Protein AF-A0A970UL96-F1 (afdb_monomer_lite)

Foldseek 3Di:
DDDPDDDDDDDDDDDDDDDDDDDDDDPDPDPPDPPPPPDPQWWKAKPPRDTDHDDVVVQVVQLVVQLVDQPMKMKTAHNDPFWRIKMKHHHPPPPDRFKIKIWTFGQDPVVRHTFIWIDIGGSVLNSVQVVCCVVPVDGPPSVRTDTD

Structure (mmCIF, N/CA/C/O backbone):
data_AF-A0A970UL96-F1
#
_entry.id   AF-A0A970UL96-F1
#
loop_
_atom_site.group_PDB
_atom_site.id
_atom_site.type_symbol
_atom_site.label_atom_id
_atom_site.label_alt_id
_atom_site.label_comp_id
_atom_site.label_asym_id
_atom_site.label_entity_id
_atom_site.label_seq_id
_atom_site.pdbx_PDB_ins_code
_atom_site.Cartn_x
_atom_site.Cartn_y
_atom_site.Cartn_z
_atom_site.occupancy
_atom_site.B_iso_or_equiv
_atom_site.auth_seq_id
_atom_site.auth_comp_id
_atom_site.auth_asym_id
_atom_site.auth_atom_id
_atom_site.pdbx_PDB_model_num
ATOM 1 N N . MET A 1 1 ? -3.466 -39.296 20.032 1.00 40.16 1 MET A N 1
ATOM 2 C CA . MET A 1 1 ? -3.684 -38.348 21.145 1.00 40.16 1 MET A CA 1
ATOM 3 C C . MET A 1 1 ? -2.316 -37.963 21.676 1.00 40.16 1 MET A C 1
ATOM 5 O O . MET A 1 1 ? -1.641 -38.823 22.220 1.00 40.16 1 MET A O 1
ATOM 9 N N . GLY A 1 2 ? -1.852 -36.749 21.379 1.00 33.00 2 GLY A N 1
ATOM 10 C CA . GLY A 1 2 ? -0.481 -36.318 21.654 1.00 33.00 2 GLY A CA 1
ATOM 11 C C . GLY A 1 2 ? -0.437 -35.092 22.563 1.00 33.00 2 GLY A C 1
ATOM 12 O O . GLY A 1 2 ? -1.119 -34.111 22.296 1.00 33.00 2 GLY A O 1
ATOM 13 N N . LEU A 1 3 ? 0.388 -35.190 23.608 1.00 34.88 3 LEU A N 1
ATOM 14 C CA . LEU A 1 3 ? 1.148 -34.102 24.237 1.00 34.88 3 LEU A CA 1
ATOM 15 C C . LEU A 1 3 ? 0.396 -32.871 24.801 1.00 34.88 3 LEU A C 1
ATOM 17 O O . LEU A 1 3 ? 0.945 -31.776 24.816 1.00 34.88 3 LEU A O 1
ATOM 21 N N . PHE A 1 4 ? -0.804 -33.042 25.361 1.00 38.31 4 PHE A N 1
ATOM 22 C CA . PHE A 1 4 ? -1.502 -32.004 26.149 1.00 38.31 4 PHE A CA 1
ATOM 23 C C . PHE A 1 4 ? -1.404 -32.234 27.673 1.00 38.31 4 PHE A C 1
ATOM 25 O O . PHE A 1 4 ? -2.388 -32.091 28.389 1.00 38.31 4 PHE A O 1
ATOM 32 N N . ASP A 1 5 ? -0.221 -32.605 28.182 1.00 43.28 5 ASP A N 1
ATOM 33 C CA . ASP A 1 5 ? -0.086 -33.073 29.577 1.00 43.28 5 ASP A CA 1
ATOM 34 C C . ASP A 1 5 ? 1.193 -32.620 30.301 1.00 43.28 5 ASP A C 1
ATOM 36 O O . ASP A 1 5 ? 1.843 -33.384 31.017 1.00 43.28 5 ASP A O 1
ATOM 40 N N . ARG A 1 6 ? 1.601 -31.356 30.134 1.00 37.81 6 ARG A N 1
ATOM 41 C CA . ARG A 1 6 ? 2.669 -30.787 30.969 1.00 37.81 6 ARG A CA 1
ATOM 42 C C . ARG A 1 6 ? 2.363 -29.362 31.418 1.00 37.81 6 ARG A C 1
ATOM 44 O O . ARG A 1 6 ? 2.294 -28.456 30.600 1.00 37.81 6 ARG A O 1
ATOM 51 N N . LEU A 1 7 ? 2.307 -29.224 32.747 1.00 35.66 7 LEU A N 1
ATOM 52 C CA . LEU A 1 7 ? 2.457 -28.009 33.564 1.00 35.66 7 LEU A CA 1
ATOM 53 C C . LEU A 1 7 ? 1.168 -27.287 33.983 1.00 35.66 7 LEU A C 1
ATOM 55 O O . LEU A 1 7 ? 0.978 -26.094 33.771 1.00 35.66 7 LEU A O 1
ATOM 59 N N . LYS A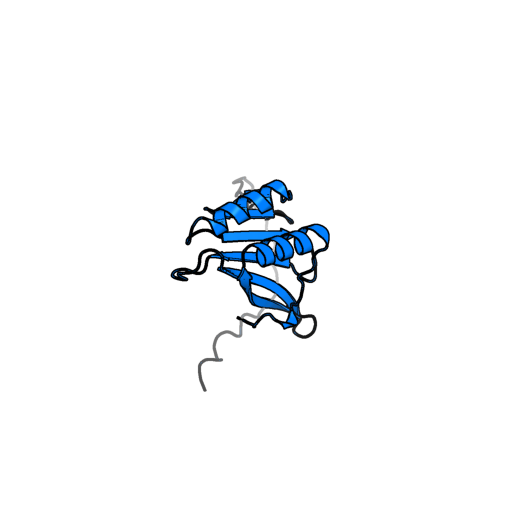 1 8 ? 0.336 -28.023 34.730 1.00 37.56 8 LYS A N 1
ATOM 60 C CA . LYS A 1 8 ? -0.299 -27.483 35.941 1.00 37.56 8 LYS A CA 1
ATOM 61 C C . LYS A 1 8 ? 0.670 -27.604 37.126 1.00 37.56 8 LYS A C 1
ATOM 63 O O . LYS A 1 8 ? 1.410 -28.580 37.200 1.00 37.56 8 LYS A O 1
ATOM 68 N N . ALA A 1 9 ? 0.504 -26.677 38.069 1.00 37.88 9 ALA A N 1
ATOM 69 C CA . ALA A 1 9 ? 0.965 -26.667 39.463 1.00 37.88 9 ALA A CA 1
ATOM 70 C C . ALA A 1 9 ? 2.248 -25.877 39.766 1.00 37.88 9 ALA A C 1
ATOM 72 O O . ALA A 1 9 ? 3.349 -26.395 39.651 1.00 37.88 9 ALA A O 1
ATOM 73 N N . CYS A 1 10 ? 2.049 -24.667 40.295 1.00 34.56 10 CYS A N 1
ATOM 74 C CA . CYS A 1 10 ? 2.618 -24.255 41.579 1.00 34.56 10 CYS A CA 1
ATOM 75 C C . CYS A 1 10 ? 1.563 -23.395 42.299 1.00 34.56 10 CYS A C 1
ATOM 77 O O . CYS A 1 10 ? 1.294 -22.263 41.912 1.00 34.56 10 CYS A O 1
ATOM 79 N N . PHE A 1 11 ? 0.932 -23.988 43.308 1.00 33.78 11 PHE A N 1
ATOM 80 C CA . PHE A 1 11 ? 0.166 -23.333 44.372 1.00 33.78 11 PHE A CA 1
ATOM 81 C C . PHE A 1 11 ? 0.811 -23.742 45.708 1.00 33.78 11 PHE A C 1
ATOM 83 O O . PHE A 1 11 ? 1.526 -24.746 45.728 1.00 33.78 11 PHE A O 1
ATOM 90 N N . PHE A 1 12 ? 0.448 -23.014 46.775 1.00 38.66 12 PHE A N 1
ATOM 91 C CA . PHE A 1 12 ? 0.821 -23.118 48.203 1.00 38.66 12 PHE A CA 1
ATOM 92 C C . PHE A 1 12 ? 2.046 -22.267 48.597 1.00 38.66 12 PHE A C 1
ATOM 94 O O . PHE A 1 12 ? 3.060 -22.304 47.915 1.00 38.66 12 PHE A O 1
ATOM 101 N N . ASP A 1 13 ? 2.076 -21.504 49.693 1.00 37.28 13 ASP A N 1
ATOM 102 C CA . ASP A 1 13 ? 1.055 -20.973 50.609 1.00 37.28 13 ASP A CA 1
ATOM 103 C C . ASP A 1 13 ? 1.732 -19.905 51.510 1.00 37.28 13 ASP A C 1
ATOM 105 O O . ASP A 1 13 ? 2.930 -19.650 51.403 1.00 37.28 13 ASP A O 1
ATOM 109 N N . LYS A 1 14 ? 0.927 -19.284 52.368 1.00 38.97 14 LYS A N 1
ATOM 110 C CA . LYS A 1 14 ? 1.154 -18.155 53.290 1.00 38.97 14 LYS A CA 1
ATOM 111 C C . LYS A 1 14 ? 2.249 -18.251 54.388 1.00 38.97 14 LYS A C 1
ATOM 113 O O . LYS A 1 14 ? 2.491 -19.310 54.953 1.00 38.97 14 LYS A O 1
ATOM 118 N N . ASP A 1 15 ? 2.658 -17.038 54.803 1.00 39.78 15 ASP A N 1
ATOM 119 C CA . ASP A 1 15 ? 2.842 -16.494 56.179 1.00 39.78 15 ASP A CA 1
ATOM 120 C C . ASP A 1 15 ? 4.222 -16.425 56.901 1.00 39.78 15 ASP A C 1
ATOM 122 O O . ASP A 1 15 ? 4.886 -17.425 57.150 1.00 39.78 15 ASP A O 1
ATOM 126 N N . ASN A 1 16 ? 4.482 -15.191 57.385 1.00 39.62 16 ASN A N 1
ATOM 127 C CA . ASN A 1 16 ? 5.239 -14.695 58.557 1.00 39.62 16 ASN A CA 1
ATOM 128 C C . ASN A 1 16 ? 6.782 -14.611 58.620 1.00 39.62 16 ASN A C 1
ATOM 130 O O . ASN A 1 16 ? 7.492 -15.606 58.522 1.00 39.62 16 ASN A O 1
ATOM 134 N N . GLY A 1 17 ? 7.264 -13.416 59.018 1.00 30.64 17 GLY A N 1
ATOM 135 C CA . GLY A 1 17 ? 8.504 -13.242 59.793 1.00 30.64 17 GLY A CA 1
ATOM 136 C C . GLY A 1 17 ? 9.316 -11.970 59.507 1.00 30.64 17 GLY A C 1
ATOM 137 O O . GLY A 1 17 ? 10.197 -11.988 58.656 1.00 30.64 17 GLY A O 1
ATOM 138 N N . ASP A 1 18 ? 9.053 -10.897 60.257 1.00 42.84 18 ASP A N 1
ATOM 139 C CA . ASP A 1 18 ? 9.863 -9.670 60.378 1.00 42.84 18 ASP A CA 1
ATOM 140 C C . ASP A 1 18 ? 11.263 -9.939 60.975 1.00 42.84 18 ASP A C 1
ATOM 142 O O . ASP A 1 18 ? 11.362 -10.677 61.957 1.00 42.84 18 ASP A O 1
ATOM 146 N N . ALA A 1 19 ? 12.312 -9.290 60.447 1.00 40.47 19 ALA A N 1
ATOM 147 C CA . ALA A 1 19 ? 13.430 -8.721 61.222 1.00 40.47 19 ALA A CA 1
ATOM 148 C C . ALA A 1 19 ? 14.437 -7.993 60.307 1.00 40.47 19 ALA A C 1
ATOM 150 O O . ALA A 1 19 ? 15.111 -8.591 59.468 1.00 40.47 19 ALA A O 1
ATOM 151 N N . GLU A 1 20 ? 14.547 -6.682 60.520 1.00 39.59 20 GLU A N 1
ATOM 152 C CA . GLU A 1 20 ? 15.567 -5.774 59.996 1.00 39.59 20 GLU A CA 1
ATOM 153 C C . GLU A 1 20 ? 17.011 -6.284 60.169 1.00 39.59 20 GLU A C 1
ATOM 155 O O . GLU A 1 20 ? 17.366 -6.758 61.245 1.00 39.59 20 GLU A O 1
ATOM 160 N N . GLN A 1 21 ? 17.889 -6.017 59.188 1.00 37.00 21 GLN A N 1
ATOM 161 C CA . GLN A 1 21 ? 19.027 -5.098 59.380 1.00 37.00 21 GLN A CA 1
ATOM 162 C C . GLN A 1 21 ? 19.920 -4.925 58.132 1.00 37.00 21 GLN A C 1
ATOM 164 O O . GLN A 1 21 ? 20.288 -5.877 57.455 1.00 37.00 21 GLN A O 1
ATOM 169 N N . LEU A 1 22 ? 20.353 -3.665 57.963 1.00 37.72 22 LEU A N 1
ATOM 170 C CA . LEU A 1 22 ? 21.590 -3.182 57.318 1.00 37.72 22 LEU A CA 1
ATOM 171 C C . LEU A 1 22 ? 21.592 -2.878 55.804 1.00 37.72 22 LEU A C 1
ATOM 173 O O . LEU A 1 22 ? 22.101 -3.603 54.958 1.00 37.72 22 LEU A O 1
ATOM 177 N N . LYS A 1 23 ? 21.106 -1.659 55.529 1.00 38.72 23 LYS A N 1
ATOM 178 C CA . LYS A 1 23 ? 21.624 -0.638 54.595 1.00 38.72 23 LYS A CA 1
ATOM 179 C C . LYS A 1 23 ? 22.995 -0.943 53.946 1.00 38.72 23 LYS A C 1
ATOM 181 O O . LYS A 1 23 ? 23.997 -0.953 54.648 1.00 38.72 23 LYS A O 1
ATOM 186 N N . GLN A 1 24 ? 23.062 -0.938 52.612 1.00 36.00 24 GLN A N 1
ATOM 187 C CA . GLN A 1 24 ? 23.637 0.160 51.803 1.00 36.00 24 GLN A CA 1
ATOM 188 C C . GLN A 1 24 ? 23.749 -0.236 50.319 1.00 36.00 24 GLN A C 1
ATOM 190 O O . GLN A 1 24 ? 24.447 -1.170 49.953 1.00 36.00 24 GLN A O 1
ATOM 195 N N . ALA A 1 25 ? 23.044 0.540 49.493 1.00 39.81 25 ALA A N 1
ATOM 196 C CA . ALA A 1 25 ? 23.363 0.944 48.125 1.00 39.81 25 ALA A CA 1
ATOM 197 C C . ALA A 1 25 ? 24.278 0.036 47.275 1.00 39.81 25 ALA A C 1
ATOM 199 O O . ALA A 1 25 ? 25.491 0.218 47.221 1.00 39.81 25 ALA A O 1
ATOM 200 N N . ALA A 1 26 ? 23.648 -0.781 46.435 1.00 35.03 26 ALA A N 1
ATOM 201 C CA . ALA A 1 26 ? 24.093 -0.946 45.060 1.00 35.03 26 ALA A CA 1
ATOM 202 C C . ALA A 1 26 ? 22.865 -0.746 44.175 1.00 35.03 26 ALA A C 1
ATOM 204 O O . ALA A 1 26 ? 22.003 -1.616 44.071 1.00 35.03 26 ALA A O 1
ATOM 205 N N . THR A 1 27 ? 22.765 0.459 43.619 1.00 41.31 27 THR A N 1
ATOM 206 C CA . THR A 1 27 ? 21.841 0.849 42.559 1.00 41.31 27 THR A CA 1
ATOM 207 C C . THR A 1 27 ? 21.873 -0.218 41.474 1.00 41.31 27 THR A C 1
ATOM 209 O O . THR A 1 27 ? 22.775 -0.242 40.641 1.00 41.31 27 THR A O 1
ATOM 212 N N . THR A 1 28 ? 20.922 -1.143 41.511 1.00 33.81 28 THR A N 1
ATOM 213 C CA . THR A 1 28 ? 20.682 -2.034 40.387 1.00 33.81 28 THR A CA 1
ATOM 214 C C . THR A 1 28 ? 19.964 -1.161 39.368 1.00 33.81 28 THR A C 1
ATOM 216 O O . THR A 1 28 ? 18.875 -0.668 39.680 1.00 33.81 28 THR A O 1
ATOM 219 N N . PRO A 1 29 ? 20.549 -0.869 38.194 1.00 40.84 29 PRO A N 1
ATOM 220 C CA . PRO A 1 29 ? 19.745 -0.312 37.132 1.00 40.84 29 PRO A CA 1
ATOM 221 C C . PRO A 1 29 ? 18.646 -1.338 36.885 1.00 40.84 29 PRO A C 1
ATOM 223 O O . PRO A 1 29 ? 18.920 -2.510 36.615 1.00 40.84 29 PRO A O 1
ATOM 226 N N . ASN A 1 30 ? 17.399 -0.898 37.038 1.00 40.91 30 ASN A N 1
ATOM 227 C CA . ASN A 1 30 ? 16.278 -1.544 36.382 1.00 40.91 30 ASN A CA 1
ATOM 228 C C . ASN A 1 30 ? 16.777 -1.887 34.968 1.00 40.91 30 ASN A C 1
ATOM 230 O O . ASN A 1 30 ? 17.322 -0.986 34.315 1.00 40.91 30 ASN A O 1
ATOM 234 N N . PRO A 1 31 ? 16.647 -3.125 34.465 1.00 40.88 31 PRO A N 1
ATOM 235 C CA . PRO A 1 31 ? 16.639 -3.300 33.033 1.00 40.88 31 PRO A CA 1
ATOM 236 C C . PRO A 1 31 ? 15.348 -2.614 32.598 1.00 40.88 31 PRO A C 1
ATOM 238 O O . PRO A 1 31 ? 14.305 -3.250 32.466 1.00 40.88 31 PRO A O 1
ATOM 241 N N . THR A 1 32 ? 15.381 -1.282 32.478 1.00 43.56 32 THR A N 1
ATOM 242 C CA . THR A 1 32 ? 14.438 -0.559 31.650 1.00 43.56 32 THR A CA 1
ATOM 243 C C . THR A 1 32 ? 14.525 -1.329 30.362 1.00 43.56 32 THR A C 1
ATOM 245 O O . THR A 1 32 ? 15.600 -1.405 29.754 1.00 43.56 32 THR A O 1
ATOM 248 N N . ALA A 1 33 ? 13.435 -2.037 30.068 1.00 39.81 33 ALA A N 1
ATOM 249 C CA . ALA A 1 33 ? 13.251 -2.731 28.824 1.00 39.81 33 ALA A CA 1
ATOM 250 C C . ALA A 1 33 ? 13.860 -1.838 27.750 1.00 39.81 33 ALA A C 1
ATOM 252 O O . ALA A 1 33 ? 13.685 -0.616 27.798 1.00 39.81 33 ALA A O 1
ATOM 253 N N . PHE A 1 34 ? 14.622 -2.426 26.834 1.00 32.94 34 PHE A N 1
ATOM 254 C CA . PHE A 1 34 ? 14.828 -1.778 25.557 1.00 32.94 34 PHE A CA 1
ATOM 255 C C . PHE A 1 34 ? 13.422 -1.457 25.047 1.00 32.94 34 PHE A C 1
ATOM 257 O O . PHE A 1 34 ? 12.746 -2.316 24.484 1.00 32.94 34 PHE A O 1
ATOM 264 N N . SER A 1 35 ? 12.947 -0.245 25.333 1.00 40.81 35 SER A N 1
ATOM 265 C CA . SER A 1 35 ? 11.851 0.359 24.624 1.00 40.81 35 SER A CA 1
ATOM 266 C C . SER A 1 35 ? 12.442 0.493 23.245 1.00 40.81 35 SER A C 1
ATOM 268 O O . SER A 1 35 ? 13.207 1.417 22.967 1.00 40.81 35 SER A O 1
ATOM 270 N N . MET A 1 36 ? 12.165 -0.512 22.408 1.00 36.47 36 MET A N 1
ATOM 271 C CA . MET A 1 36 ? 12.186 -0.292 20.978 1.00 36.47 36 MET A CA 1
ATOM 272 C C . MET A 1 36 ? 11.481 1.049 20.787 1.00 36.47 36 MET A C 1
ATOM 274 O O . MET A 1 36 ? 10.417 1.222 21.396 1.00 36.47 36 MET A O 1
ATOM 278 N N . PRO A 1 37 ? 12.094 2.009 20.074 1.00 43.50 37 PRO A N 1
ATOM 279 C CA . PRO A 1 37 ? 11.453 3.292 19.840 1.00 43.50 37 PRO A CA 1
ATOM 280 C C . PRO A 1 37 ? 10.010 3.007 19.434 1.00 43.50 37 PRO A C 1
ATOM 282 O O . PRO A 1 37 ? 9.793 2.140 18.578 1.00 43.50 37 PRO A O 1
ATOM 285 N N . GLU A 1 38 ? 9.055 3.626 20.142 1.00 52.97 38 GLU A N 1
ATOM 286 C CA . GLU A 1 38 ? 7.630 3.499 19.836 1.00 52.97 38 GLU A CA 1
ATOM 287 C C . GLU A 1 38 ? 7.504 3.629 18.326 1.00 52.97 38 GLU A C 1
ATOM 289 O O . GLU A 1 38 ? 7.937 4.627 17.742 1.00 52.97 38 GLU A O 1
ATOM 294 N N . ARG A 1 39 ? 7.055 2.547 17.678 1.00 59.00 39 ARG A N 1
ATOM 295 C CA . ARG A 1 39 ? 6.899 2.553 16.228 1.00 59.00 39 ARG A CA 1
ATOM 296 C C . ARG A 1 39 ? 5.981 3.737 15.926 1.00 59.00 39 ARG A C 1
ATOM 298 O O . ARG A 1 39 ? 4.913 3.789 16.532 1.00 59.00 39 ARG A O 1
ATOM 305 N N . PRO A 1 40 ? 6.388 4.687 15.070 1.00 63.19 40 PRO A N 1
ATOM 306 C CA . PRO A 1 40 ? 5.555 5.845 14.796 1.00 63.19 40 PRO A CA 1
ATOM 307 C C . PRO A 1 40 ? 4.186 5.373 14.295 1.00 63.19 40 PRO A C 1
ATOM 309 O O . PRO A 1 40 ? 4.106 4.446 13.489 1.00 63.19 40 PRO A O 1
ATOM 312 N N . ASP A 1 41 ? 3.111 6.001 14.776 1.00 79.75 41 ASP A N 1
ATOM 313 C CA . ASP A 1 41 ? 1.731 5.595 14.456 1.00 79.75 41 ASP A CA 1
ATOM 314 C C . ASP A 1 41 ? 1.414 5.681 12.956 1.00 79.75 41 ASP A C 1
ATOM 316 O O . ASP A 1 41 ? 0.504 5.010 12.459 1.00 79.75 41 ASP A O 1
ATOM 320 N N . ARG A 1 42 ? 2.174 6.513 12.236 1.00 88.06 42 ARG A N 1
ATOM 321 C CA . ARG A 1 42 ? 2.106 6.711 10.792 1.00 88.06 42 ARG A CA 1
ATOM 322 C C . ARG A 1 42 ? 3.514 6.742 10.204 1.00 88.06 42 ARG A C 1
ATOM 324 O O . ARG A 1 42 ? 4.389 7.413 10.750 1.00 88.06 42 ARG A O 1
ATOM 331 N N . PHE A 1 43 ? 3.722 6.064 9.087 1.00 91.00 43 PHE A N 1
ATOM 332 C CA . PHE A 1 43 ? 4.985 6.104 8.357 1.00 91.00 43 PHE A CA 1
ATOM 333 C C . PHE A 1 43 ? 4.797 5.631 6.921 1.00 91.00 43 PHE A C 1
ATOM 335 O O . PHE A 1 43 ? 3.854 4.906 6.600 1.00 91.00 43 PHE A O 1
ATOM 342 N N . VAL A 1 44 ? 5.742 6.023 6.075 1.00 90.88 44 VAL A N 1
ATOM 343 C CA . VAL A 1 44 ? 6.057 5.288 4.855 1.00 90.88 44 VAL A CA 1
ATOM 344 C C . VAL A 1 44 ? 7.427 4.644 5.027 1.00 90.88 44 VAL A C 1
ATOM 346 O O . VAL A 1 44 ? 8.353 5.273 5.548 1.00 90.88 44 VAL A O 1
ATOM 349 N N . GLU A 1 45 ? 7.524 3.377 4.655 1.00 89.56 45 GLU A N 1
ATOM 350 C CA . GLU A 1 45 ? 8.738 2.568 4.697 1.00 89.56 45 GLU A CA 1
ATOM 351 C C . GLU A 1 45 ? 9.057 2.095 3.281 1.00 89.56 45 GLU A C 1
ATOM 353 O O . GLU A 1 45 ? 8.152 1.782 2.504 1.00 89.56 45 GLU A O 1
ATOM 358 N N . GLY A 1 46 ? 10.341 2.068 2.949 1.00 82.50 46 GLY A N 1
ATOM 359 C CA . GLY A 1 46 ? 10.824 1.477 1.708 1.00 82.50 46 GLY A CA 1
ATOM 360 C C . GLY A 1 46 ? 12.169 0.780 1.917 1.00 82.50 46 GLY A C 1
ATOM 361 O O . GLY A 1 46 ? 12.418 0.293 3.020 1.00 82.50 46 GLY A O 1
ATOM 362 N N . PRO A 1 47 ? 13.062 0.740 0.910 1.00 70.88 47 PRO A N 1
ATOM 363 C CA . PRO A 1 47 ? 14.307 -0.026 0.960 1.00 70.88 47 PRO A CA 1
ATOM 364 C C . PRO A 1 47 ? 15.108 0.158 2.245 1.00 70.88 47 PRO A C 1
ATOM 366 O O . PRO A 1 47 ? 15.359 1.290 2.671 1.00 70.88 47 PRO A O 1
ATOM 369 N N . ASN A 1 48 ? 15.635 -0.950 2.769 1.00 75.69 48 ASN A N 1
ATOM 370 C CA . ASN A 1 48 ? 16.472 -1.001 3.975 1.00 75.69 48 ASN A CA 1
ATOM 371 C C . ASN A 1 48 ? 15.750 -0.551 5.256 1.00 75.69 48 ASN A C 1
ATOM 373 O O . ASN A 1 48 ? 16.388 0.005 6.154 1.00 75.69 48 ASN A O 1
ATOM 377 N N . ASP A 1 49 ? 14.433 -0.756 5.321 1.00 75.81 49 ASP A N 1
ATOM 378 C CA . ASP A 1 49 ? 13.581 -0.431 6.469 1.00 75.81 49 ASP A CA 1
ATOM 379 C C . ASP A 1 49 ? 13.658 1.054 6.879 1.00 75.81 49 ASP A C 1
ATOM 381 O O . ASP A 1 49 ? 13.431 1.421 8.039 1.00 75.81 49 ASP A O 1
ATOM 385 N N . PHE A 1 50 ? 14.013 1.941 5.936 1.00 79.81 50 PHE A N 1
ATOM 386 C CA . PHE A 1 50 ? 14.062 3.372 6.212 1.00 79.81 50 PHE A CA 1
ATOM 387 C C . PHE A 1 50 ? 12.645 3.925 6.297 1.00 79.81 50 PHE A C 1
ATOM 389 O O . PHE A 1 50 ? 11.837 3.745 5.385 1.00 79.81 50 PHE A O 1
ATOM 396 N N . ARG A 1 51 ? 12.374 4.660 7.377 1.00 85.19 51 ARG A N 1
ATOM 397 C CA . ARG A 1 51 ? 11.066 5.245 7.667 1.00 85.19 51 ARG A CA 1
ATOM 398 C C . ARG A 1 51 ? 11.105 6.752 7.557 1.00 85.19 51 ARG A C 1
ATOM 400 O O . ARG A 1 51 ? 12.016 7.400 8.072 1.00 85.19 51 ARG A O 1
ATOM 407 N N . ALA A 1 52 ? 10.064 7.300 6.954 1.00 85.25 52 ALA A N 1
ATOM 408 C CA . ALA A 1 52 ? 9.859 8.731 6.841 1.00 85.25 52 ALA A CA 1
ATOM 409 C C . ALA A 1 52 ? 8.428 9.114 7.227 1.00 85.25 52 ALA A C 1
ATOM 411 O O . ALA A 1 52 ? 7.520 8.276 7.263 1.00 85.25 52 ALA A O 1
ATOM 412 N N . ASP A 1 53 ? 8.229 10.407 7.484 1.00 88.62 53 ASP A N 1
ATOM 413 C CA . ASP A 1 53 ? 6.886 10.968 7.565 1.00 88.62 53 ASP A CA 1
ATOM 414 C C . ASP A 1 53 ? 6.145 10.706 6.242 1.00 88.62 53 ASP A C 1
ATOM 416 O O . ASP A 1 53 ? 6.687 10.988 5.164 1.00 88.62 53 ASP A O 1
ATOM 420 N N . PRO A 1 54 ? 4.906 10.188 6.294 1.00 89.25 54 PRO A N 1
ATOM 421 C CA . PRO A 1 54 ? 4.146 9.894 5.096 1.00 89.25 54 PRO A CA 1
ATOM 422 C C . PRO A 1 54 ? 3.572 11.204 4.548 1.00 89.25 54 PRO A C 1
ATOM 424 O O . PRO A 1 54 ? 2.449 11.594 4.862 1.00 89.25 54 PRO A O 1
ATOM 427 N N . THR A 1 55 ? 4.351 11.915 3.737 1.00 94.06 55 THR A N 1
ATOM 428 C CA . THR A 1 55 ? 3.814 12.893 2.783 1.00 94.06 55 THR A CA 1
ATOM 429 C C . THR A 1 55 ? 3.532 12.180 1.466 1.00 94.06 55 THR A C 1
ATOM 431 O O . THR A 1 55 ? 4.149 11.156 1.168 1.00 94.06 55 THR A O 1
ATOM 434 N N . TRP A 1 56 ? 2.613 12.710 0.654 1.00 93.50 56 TRP A N 1
ATOM 435 C CA . TRP A 1 56 ? 2.348 12.101 -0.650 1.00 93.50 56 TRP A CA 1
ATOM 436 C C . TRP A 1 56 ? 3.601 12.061 -1.534 1.00 93.50 56 TRP A C 1
ATOM 438 O O . TRP A 1 56 ? 3.844 11.058 -2.189 1.00 93.50 56 TRP A O 1
ATOM 448 N N . GLU A 1 57 ? 4.419 13.113 -1.504 1.00 94.44 57 GLU A N 1
ATOM 449 C CA . GLU A 1 57 ? 5.677 13.185 -2.256 1.00 94.44 57 GLU A CA 1
ATOM 450 C C . GLU A 1 57 ? 6.640 12.057 -1.857 1.00 94.44 57 GLU A C 1
ATOM 452 O O . GLU A 1 57 ? 7.227 11.407 -2.719 1.00 94.44 57 GLU A O 1
ATOM 457 N N . THR A 1 58 ? 6.761 11.773 -0.556 1.00 93.06 58 THR A N 1
ATOM 458 C CA . THR A 1 58 ? 7.597 10.673 -0.060 1.00 93.06 58 THR A CA 1
ATOM 459 C C . THR A 1 58 ? 7.020 9.310 -0.452 1.00 93.06 58 THR A C 1
ATOM 461 O O . THR A 1 58 ? 7.765 8.423 -0.861 1.00 93.06 58 THR A O 1
ATOM 464 N N . VAL A 1 59 ? 5.696 9.135 -0.371 1.00 93.31 59 VAL A N 1
ATOM 465 C CA . VAL A 1 59 ? 5.013 7.901 -0.800 1.00 93.31 59 VAL A CA 1
ATOM 466 C C . VAL A 1 59 ? 5.222 7.644 -2.289 1.00 93.31 59 VAL A C 1
ATOM 468 O O . VAL A 1 59 ? 5.593 6.538 -2.677 1.00 93.31 59 VAL A O 1
ATOM 471 N N . GLU A 1 60 ? 5.028 8.665 -3.119 1.00 93.81 60 GLU A N 1
ATOM 472 C CA . GLU A 1 60 ? 5.241 8.588 -4.561 1.00 93.81 60 GLU A CA 1
ATOM 473 C C . GLU A 1 60 ? 6.701 8.260 -4.886 1.00 93.81 60 GLU A C 1
ATOM 475 O O . GLU A 1 60 ? 6.965 7.385 -5.708 1.00 93.81 60 GLU A O 1
ATOM 480 N N . TRP A 1 61 ? 7.653 8.870 -4.177 1.00 92.12 61 TRP A N 1
ATOM 481 C CA . TRP A 1 61 ? 9.071 8.557 -4.336 1.00 92.12 61 TRP A CA 1
ATOM 482 C C . TRP A 1 61 ? 9.388 7.080 -4.052 1.00 92.12 61 TRP A C 1
ATOM 484 O O . TRP A 1 61 ? 10.105 6.449 -4.831 1.00 92.12 61 TRP A O 1
ATOM 494 N N . TYR A 1 62 ? 8.836 6.505 -2.979 1.00 91.81 62 TYR A N 1
ATOM 495 C CA . TYR A 1 62 ? 9.018 5.085 -2.664 1.00 91.81 62 TYR A CA 1
ATOM 496 C C . TYR A 1 62 ? 8.308 4.155 -3.653 1.00 91.81 62 TYR A C 1
ATOM 498 O O . TYR A 1 62 ? 8.876 3.132 -4.033 1.00 91.81 62 TYR A O 1
ATOM 506 N N . LEU A 1 63 ? 7.118 4.522 -4.133 1.00 91.31 63 LEU A N 1
ATOM 507 C CA . LEU A 1 63 ? 6.427 3.781 -5.191 1.00 91.31 63 LEU A CA 1
ATOM 508 C C . LEU A 1 63 ? 7.267 3.719 -6.471 1.00 91.31 63 LEU A C 1
ATOM 510 O O . LEU A 1 63 ? 7.448 2.642 -7.028 1.00 91.31 63 LEU A O 1
ATOM 514 N N . GLU A 1 64 ? 7.844 4.839 -6.910 1.00 89.50 64 GLU A N 1
ATOM 515 C CA . GLU A 1 64 ? 8.728 4.872 -8.086 1.00 89.50 64 GLU A CA 1
ATOM 516 C C . GLU A 1 64 ? 9.955 3.961 -7.916 1.00 89.50 64 GLU A C 1
ATOM 518 O O . GLU A 1 64 ? 10.411 3.318 -8.870 1.00 89.50 64 GLU A O 1
ATOM 523 N N . LYS A 1 65 ? 10.490 3.866 -6.691 1.00 87.38 65 LYS A N 1
ATOM 524 C CA . LYS A 1 65 ? 11.592 2.949 -6.366 1.00 87.38 65 LYS A CA 1
ATOM 525 C C . LYS A 1 65 ? 11.165 1.487 -6.461 1.00 87.38 65 LYS A C 1
ATOM 527 O O . LYS A 1 65 ? 11.857 0.735 -7.152 1.00 87.38 65 LYS A O 1
ATOM 532 N N . ALA A 1 66 ? 10.030 1.140 -5.850 1.00 86.94 66 ALA A N 1
ATOM 533 C CA . ALA A 1 66 ? 9.423 -0.192 -5.885 1.00 86.94 66 ALA A CA 1
ATOM 534 C C . ALA A 1 66 ? 9.071 -0.643 -7.311 1.00 86.94 66 ALA A C 1
ATOM 536 O O . ALA A 1 66 ? 9.241 -1.802 -7.669 1.00 86.94 66 ALA A O 1
ATOM 537 N N . LEU A 1 67 ? 8.653 0.284 -8.171 1.00 83.12 67 LEU A N 1
ATOM 538 C CA . LEU A 1 67 ? 8.391 0.008 -9.585 1.00 83.12 67 LEU A CA 1
ATOM 539 C C . LEU A 1 67 ? 9.668 -0.281 -10.385 1.00 83.12 67 LEU A C 1
ATOM 541 O O . LEU A 1 67 ? 9.685 -1.117 -11.296 1.00 83.12 67 LEU A O 1
ATOM 545 N N . SER A 1 68 ? 10.755 0.409 -10.046 1.00 81.25 68 SER A N 1
ATOM 546 C CA . SER A 1 68 ? 11.993 0.385 -10.826 1.00 81.25 68 SER A CA 1
ATOM 547 C C . SER A 1 68 ? 12.903 -0.810 -10.525 1.00 81.25 68 SER A C 1
ATOM 549 O O . SER A 1 68 ? 13.736 -1.144 -11.367 1.00 81.25 68 SER A O 1
ATOM 551 N N . HIS A 1 69 ? 12.762 -1.461 -9.367 1.00 79.19 69 HIS A N 1
ATOM 552 C CA . HIS A 1 69 ? 13.659 -2.537 -8.932 1.00 79.19 69 HIS A CA 1
ATOM 553 C C . HIS A 1 69 ? 12.867 -3.699 -8.329 1.00 79.19 69 HIS A C 1
ATOM 555 O O . HIS A 1 69 ? 11.896 -3.492 -7.613 1.00 79.19 69 HIS A O 1
ATOM 561 N N . ASP A 1 70 ? 13.298 -4.925 -8.616 1.00 74.94 70 ASP A N 1
ATOM 562 C CA . ASP A 1 70 ? 12.541 -6.136 -8.270 1.00 74.94 70 ASP A CA 1
ATOM 563 C C . ASP A 1 70 ? 12.635 -6.498 -6.777 1.00 74.94 70 ASP A C 1
ATOM 565 O O . ASP A 1 70 ? 11.754 -7.178 -6.264 1.00 74.94 70 ASP A O 1
ATOM 569 N N . ASP A 1 71 ? 13.666 -6.010 -6.082 1.00 74.62 71 ASP A N 1
ATOM 570 C CA . ASP A 1 71 ? 13.898 -6.250 -4.648 1.00 74.62 71 ASP A CA 1
ATOM 571 C C . ASP A 1 71 ? 13.291 -5.153 -3.752 1.00 74.62 71 ASP A C 1
ATOM 573 O O . ASP A 1 71 ? 13.478 -5.149 -2.534 1.00 74.62 71 ASP A O 1
ATOM 577 N N . GLU A 1 72 ? 12.595 -4.189 -4.356 1.00 83.62 72 GLU A N 1
ATOM 578 C CA . GLU A 1 72 ? 12.072 -3.018 -3.668 1.00 83.62 72 GLU A CA 1
ATOM 579 C C . GLU A 1 72 ? 10.591 -3.174 -3.321 1.00 83.62 72 GLU A C 1
ATOM 581 O O . GLU A 1 72 ? 9.787 -3.738 -4.069 1.00 83.62 72 GLU A O 1
ATOM 586 N N . HIS A 1 73 ? 10.221 -2.618 -2.173 1.00 88.81 73 HIS A N 1
ATOM 587 C CA . HIS A 1 73 ? 8.854 -2.601 -1.680 1.00 88.81 73 HIS A CA 1
ATOM 588 C C . HIS A 1 73 ? 8.549 -1.250 -1.034 1.00 88.81 73 HIS A C 1
ATOM 590 O O . HIS A 1 73 ? 9.444 -0.460 -0.727 1.00 88.81 73 HIS A O 1
ATOM 596 N N . VAL A 1 74 ? 7.265 -0.983 -0.839 1.00 92.31 74 VAL A N 1
ATOM 597 C CA . VAL A 1 74 ? 6.783 0.192 -0.122 1.00 92.31 74 VAL A CA 1
ATOM 598 C C . VAL A 1 74 ? 5.668 -0.217 0.823 1.00 92.31 74 VAL A C 1
ATOM 600 O O . VAL A 1 74 ? 4.734 -0.908 0.423 1.00 92.31 74 VAL A O 1
ATOM 603 N N . ILE A 1 75 ? 5.749 0.236 2.070 1.00 94.88 75 ILE A N 1
ATOM 604 C CA . ILE A 1 75 ? 4.704 0.064 3.081 1.00 94.88 75 ILE A CA 1
ATOM 605 C C . ILE A 1 75 ? 4.213 1.447 3.477 1.00 94.88 75 ILE A C 1
ATOM 607 O O . ILE A 1 75 ? 5.004 2.324 3.818 1.00 94.88 75 ILE A O 1
ATOM 611 N N . LEU A 1 76 ? 2.900 1.643 3.461 1.00 95.00 76 LEU A N 1
ATOM 612 C CA . LEU A 1 76 ? 2.260 2.844 3.973 1.00 95.00 76 LEU A CA 1
ATOM 613 C C . LEU A 1 76 ? 1.354 2.453 5.137 1.00 95.00 76 LEU A C 1
ATOM 615 O O . LEU A 1 76 ? 0.320 1.810 4.948 1.00 95.00 76 LEU A O 1
ATOM 619 N N . GLN A 1 77 ? 1.745 2.867 6.341 1.00 93.69 77 GLN A N 1
ATOM 620 C CA . GLN A 1 77 ? 0.956 2.705 7.555 1.00 93.69 77 GLN A CA 1
ATOM 621 C C . GLN A 1 77 ? 0.371 4.054 7.960 1.00 93.69 77 GLN A C 1
ATOM 623 O O . GLN A 1 77 ? 1.097 5.026 8.178 1.00 93.69 77 GLN A O 1
ATOM 628 N N . LEU A 1 78 ? -0.949 4.101 8.101 1.00 88.94 78 LEU A N 1
ATOM 629 C CA . LEU A 1 78 ? -1.686 5.248 8.621 1.00 88.94 78 LEU A CA 1
ATOM 630 C C . LEU A 1 78 ? -2.616 4.757 9.735 1.00 88.94 78 LEU A C 1
ATOM 632 O O . LEU A 1 78 ? -3.034 3.603 9.736 1.00 88.94 78 LEU A O 1
ATOM 636 N N . SER A 1 79 ? -2.968 5.621 10.688 1.00 86.69 79 SER A N 1
ATOM 637 C CA . SER A 1 79 ? -3.735 5.255 11.894 1.00 86.69 79 SER A CA 1
ATOM 638 C C . SER A 1 79 ? -5.234 5.003 11.630 1.00 86.69 79 SER A C 1
ATOM 640 O O . SER A 1 79 ? -6.096 5.432 12.399 1.00 86.69 79 SER A O 1
ATOM 642 N N . TYR A 1 80 ? -5.567 4.335 10.525 1.00 86.44 80 TYR A N 1
ATOM 643 C CA . TYR A 1 80 ? -6.929 3.954 10.182 1.00 86.44 80 TYR A CA 1
ATOM 644 C C . TYR A 1 80 ? -7.297 2.619 10.843 1.00 86.44 80 TYR A C 1
ATOM 646 O O . TYR A 1 80 ? -6.584 1.630 10.681 1.00 86.44 80 TYR A O 1
ATOM 654 N N . PRO A 1 81 ? -8.438 2.540 11.551 1.00 81.38 81 PRO A N 1
ATOM 655 C CA . PRO A 1 81 ? -8.779 1.369 12.361 1.00 81.38 81 PRO A CA 1
ATOM 656 C C . PRO A 1 81 ? -9.110 0.121 11.530 1.00 81.38 81 PRO A C 1
ATOM 658 O O . PRO A 1 81 ? -8.902 -0.995 11.994 1.00 81.38 81 PRO A O 1
ATOM 661 N N . ASN A 1 82 ? -9.621 0.303 10.309 1.00 85.81 82 ASN A N 1
ATOM 662 C CA . ASN A 1 82 ? -10.104 -0.802 9.474 1.00 85.81 82 ASN A CA 1
ATOM 663 C C . ASN A 1 82 ? -9.048 -1.339 8.509 1.00 85.81 82 ASN A C 1
ATOM 665 O O . ASN A 1 82 ? -9.139 -2.490 8.097 1.00 85.81 82 ASN A O 1
ATOM 669 N N . ILE A 1 83 ? -8.079 -0.506 8.128 1.00 90.12 83 ILE A N 1
ATOM 670 C CA . ILE A 1 83 ? -7.003 -0.866 7.204 1.00 90.12 83 ILE A CA 1
ATOM 671 C C . ILE A 1 83 ? -5.702 -0.338 7.813 1.00 90.12 83 ILE A C 1
ATOM 673 O O . ILE A 1 83 ? -5.341 0.816 7.558 1.00 90.12 83 ILE A O 1
ATOM 677 N N . PRO A 1 84 ? -5.029 -1.125 8.674 1.00 88.81 84 PRO A N 1
ATOM 678 C CA . PRO A 1 84 ? -3.865 -0.646 9.411 1.00 88.81 84 PRO A CA 1
ATOM 679 C C . PRO A 1 84 ? -2.707 -0.236 8.504 1.00 88.81 84 PRO A C 1
ATOM 681 O O . PRO A 1 84 ? -2.006 0.720 8.809 1.00 88.81 84 PRO A O 1
ATOM 684 N N . PHE A 1 85 ? -2.516 -0.938 7.386 1.00 93.06 85 PHE A N 1
ATOM 685 C CA . PHE A 1 85 ? -1.517 -0.586 6.386 1.00 93.06 85 PHE A CA 1
ATOM 686 C C . PHE A 1 85 ? -1.877 -1.162 5.018 1.00 93.06 85 PHE A C 1
ATOM 688 O O . PHE A 1 85 ? -2.659 -2.115 4.906 1.00 93.06 85 PHE A O 1
ATOM 695 N N . ILE A 1 86 ? -1.238 -0.604 3.998 1.00 95.69 86 ILE A N 1
ATOM 696 C CA . ILE A 1 86 ? -1.106 -1.212 2.676 1.00 95.69 86 ILE A CA 1
ATOM 697 C C . ILE A 1 86 ? 0.376 -1.348 2.338 1.00 95.69 86 ILE A C 1
ATOM 699 O O . ILE A 1 86 ? 1.199 -0.564 2.816 1.00 95.69 86 ILE A O 1
ATOM 703 N N . GLN A 1 87 ? 0.717 -2.323 1.510 1.00 95.44 87 GLN A N 1
ATOM 704 C CA . GLN A 1 87 ? 2.058 -2.462 0.965 1.00 95.44 87 GLN A CA 1
ATOM 705 C C . GLN A 1 87 ? 2.014 -2.869 -0.497 1.00 95.44 87 GLN A C 1
ATOM 707 O O . GLN A 1 87 ? 1.036 -3.453 -0.954 1.00 95.44 87 GLN A O 1
ATOM 712 N N . ALA A 1 88 ? 3.070 -2.552 -1.233 1.00 93.50 88 ALA A N 1
ATOM 713 C CA . ALA A 1 88 ? 3.248 -3.062 -2.576 1.00 93.50 88 ALA A CA 1
ATOM 714 C C . ALA A 1 88 ? 4.696 -3.447 -2.833 1.00 93.50 88 ALA A C 1
ATOM 716 O O . ALA A 1 88 ? 5.626 -2.762 -2.403 1.00 93.50 88 ALA A O 1
ATOM 717 N N . ALA A 1 89 ? 4.864 -4.529 -3.579 1.00 91.00 89 ALA A N 1
ATOM 718 C CA . ALA A 1 89 ? 6.151 -5.019 -4.031 1.00 91.00 89 ALA A CA 1
ATOM 719 C C . ALA A 1 89 ? 6.051 -5.424 -5.498 1.00 91.00 89 ALA A C 1
ATOM 721 O O . ALA A 1 89 ? 5.001 -5.858 -5.988 1.00 91.00 89 ALA A O 1
ATOM 722 N N . ARG A 1 90 ? 7.155 -5.284 -6.223 1.00 85.38 90 ARG A N 1
ATOM 723 C CA . ARG A 1 90 ? 7.225 -5.810 -7.580 1.00 85.38 90 ARG A CA 1
ATOM 724 C C . ARG A 1 90 ? 7.320 -7.332 -7.529 1.00 85.38 90 ARG A C 1
ATOM 726 O O . ARG A 1 90 ? 7.980 -7.891 -6.664 1.00 85.38 90 ARG A O 1
ATOM 733 N N . ILE A 1 91 ? 6.649 -8.012 -8.455 1.00 82.38 91 ILE A N 1
ATOM 734 C CA . ILE A 1 91 ? 6.657 -9.479 -8.495 1.00 82.38 91 ILE A CA 1
ATOM 735 C C . ILE A 1 91 ? 7.871 -9.949 -9.309 1.00 82.38 91 ILE A C 1
ATOM 737 O O . ILE A 1 91 ? 7.947 -9.640 -10.507 1.00 82.38 91 ILE A O 1
ATOM 741 N N . PRO A 1 92 ? 8.820 -10.689 -8.699 1.00 73.50 92 PRO A N 1
ATOM 742 C CA . PRO A 1 92 ? 10.041 -11.110 -9.376 1.00 73.50 92 PRO A CA 1
ATOM 743 C C . PRO A 1 92 ? 9.754 -12.017 -10.573 1.00 73.50 92 PRO A C 1
ATOM 745 O O . PRO A 1 92 ? 8.910 -12.911 -10.512 1.00 73.50 92 PRO A O 1
ATOM 748 N N . GLY A 1 93 ? 10.485 -11.815 -11.670 1.00 68.81 93 GLY A N 1
ATOM 749 C CA . GLY A 1 93 ? 10.377 -12.667 -12.857 1.00 68.81 93 GLY A CA 1
ATOM 750 C C . GLY A 1 93 ? 9.103 -12.464 -13.680 1.00 68.81 93 GLY A C 1
ATOM 751 O O . GLY A 1 93 ? 8.882 -13.205 -14.639 1.00 68.81 93 GLY A O 1
ATOM 752 N N . TRP A 1 94 ? 8.276 -11.458 -13.365 1.00 69.38 94 TRP A N 1
ATOM 753 C CA 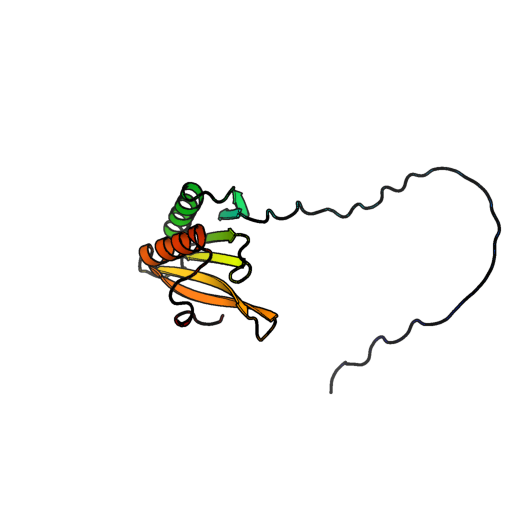. TRP A 1 94 ? 7.220 -11.057 -14.283 1.00 69.38 94 TRP A CA 1
ATOM 754 C C . TRP A 1 94 ? 7.799 -10.195 -15.408 1.00 69.38 94 TRP A C 1
ATOM 756 O O . TRP A 1 94 ? 8.105 -9.019 -15.229 1.00 69.38 94 TRP A O 1
ATOM 766 N N . ASP A 1 95 ? 7.916 -10.791 -16.598 1.00 57.62 95 ASP A N 1
ATOM 767 C CA . ASP A 1 95 ? 8.472 -10.175 -17.819 1.00 57.62 95 ASP A CA 1
ATOM 768 C C . ASP A 1 95 ? 7.771 -8.876 -18.262 1.00 57.62 95 ASP A C 1
ATOM 770 O O . ASP A 1 95 ? 8.269 -8.141 -19.120 1.00 57.62 95 ASP A O 1
ATOM 774 N N . LYS A 1 96 ? 6.602 -8.566 -17.695 1.00 57.91 96 LYS A N 1
ATOM 775 C CA . LYS A 1 96 ? 5.914 -7.301 -17.934 1.00 57.91 96 LYS A CA 1
ATOM 776 C C . LYS A 1 96 ? 6.366 -6.287 -16.896 1.00 57.91 96 LYS A C 1
ATOM 778 O O . LYS A 1 96 ? 5.978 -6.367 -15.734 1.00 57.91 96 LYS A O 1
ATOM 783 N N . ARG A 1 97 ? 7.126 -5.283 -17.352 1.00 60.91 97 ARG A N 1
ATOM 784 C CA . ARG A 1 97 ? 7.201 -4.001 -16.644 1.00 60.91 97 ARG A CA 1
ATOM 785 C C . ARG A 1 97 ? 5.777 -3.580 -16.285 1.00 60.91 97 ARG A C 1
ATOM 787 O O . ARG A 1 97 ? 4.909 -3.556 -17.158 1.00 60.91 97 ARG A O 1
ATOM 794 N N . GLY 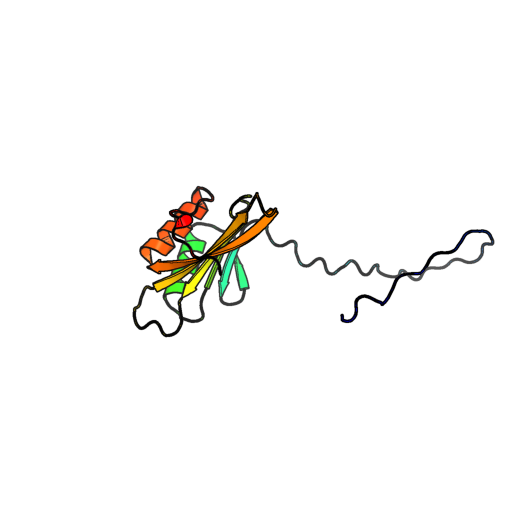A 1 98 ? 5.574 -3.296 -15.011 1.00 65.44 98 GLY A N 1
ATOM 795 C CA . GLY A 1 98 ? 4.369 -2.657 -14.524 1.00 65.44 98 GLY A CA 1
ATOM 796 C C . GLY A 1 98 ? 3.284 -3.574 -13.964 1.00 65.44 98 GLY A C 1
ATOM 797 O O . GLY A 1 98 ? 2.101 -3.311 -14.167 1.00 65.44 98 GLY A O 1
ATOM 798 N N . LYS A 1 99 ? 3.657 -4.693 -13.327 1.00 84.94 99 LYS A N 1
ATOM 799 C CA . LYS A 1 99 ? 2.757 -5.437 -12.435 1.00 84.94 99 LYS A CA 1
ATOM 800 C C . LYS A 1 99 ? 3.354 -5.529 -11.035 1.00 84.94 99 LYS A C 1
ATOM 802 O O . LYS A 1 99 ? 4.513 -5.912 -10.873 1.00 84.94 99 LYS A O 1
ATOM 807 N N . MET A 1 100 ? 2.541 -5.192 -10.044 1.00 88.31 100 MET A N 1
ATOM 808 C CA . MET A 1 100 ? 2.882 -5.212 -8.626 1.00 88.31 100 MET A CA 1
ATOM 809 C C . MET A 1 100 ? 1.929 -6.132 -7.871 1.00 88.31 100 MET A C 1
ATOM 811 O O . MET A 1 100 ? 0.757 -6.252 -8.236 1.00 88.31 100 MET A O 1
ATOM 815 N N . SER A 1 101 ? 2.432 -6.754 -6.808 1.00 92.06 101 SER A N 1
ATOM 816 C CA . SER A 1 101 ? 1.578 -7.272 -5.745 1.00 92.06 101 SER A CA 1
ATOM 817 C C . SER A 1 101 ? 1.215 -6.098 -4.844 1.00 92.06 101 SER A C 1
ATOM 819 O O . SER A 1 101 ? 2.107 -5.426 -4.326 1.00 92.06 101 SER A O 1
ATOM 821 N N . LEU A 1 102 ? -0.079 -5.813 -4.720 1.00 94.62 102 LEU A N 1
ATOM 822 C CA . LEU A 1 102 ? -0.634 -4.868 -3.761 1.00 94.62 102 LEU A CA 1
ATOM 823 C C . LEU A 1 102 ? -1.308 -5.667 -2.653 1.00 94.62 102 LEU A C 1
ATOM 825 O O . LEU A 1 102 ? -2.244 -6.427 -2.904 1.00 94.62 102 LEU A O 1
ATOM 829 N N . GLU A 1 103 ? -0.888 -5.425 -1.422 1.00 94.81 103 GLU A N 1
ATOM 830 C CA . GLU A 1 103 ? -1.436 -6.072 -0.246 1.00 94.81 103 GLU A CA 1
ATOM 831 C C . GLU A 1 103 ? -2.068 -5.045 0.695 1.00 94.81 103 GLU A C 1
ATOM 833 O O . GLU A 1 103 ? -1.542 -3.952 0.919 1.00 94.81 103 GLU A O 1
ATOM 838 N N . ALA A 1 104 ? -3.213 -5.400 1.270 1.00 93.06 104 ALA A N 1
ATOM 839 C CA . ALA A 1 104 ? -3.914 -4.595 2.257 1.00 93.06 104 ALA A CA 1
ATOM 840 C C . ALA A 1 104 ? -4.186 -5.433 3.505 1.00 93.06 104 ALA A C 1
ATOM 842 O O . ALA A 1 104 ? -4.796 -6.502 3.435 1.00 93.06 104 ALA A O 1
ATOM 843 N N . SER A 1 105 ? -3.762 -4.927 4.661 1.00 92.56 105 SER A N 1
ATOM 844 C CA . SER A 1 105 ? -4.161 -5.488 5.948 1.00 92.56 105 SER A CA 1
ATOM 845 C C . SER A 1 105 ? -5.525 -4.924 6.309 1.00 92.56 105 SER A C 1
ATOM 847 O O . SER A 1 105 ? -5.676 -3.710 6.398 1.00 92.56 105 SER A O 1
ATOM 849 N N . VAL A 1 106 ? -6.528 -5.779 6.493 1.00 91.19 106 VAL A N 1
ATOM 850 C CA . VAL A 1 106 ? -7.906 -5.369 6.791 1.00 91.19 106 VAL A CA 1
ATOM 851 C C . VAL A 1 106 ? -8.347 -5.990 8.106 1.00 91.19 106 VAL A C 1
ATOM 853 O O . VAL A 1 106 ? -8.224 -7.197 8.304 1.00 91.19 106 VAL A O 1
ATOM 856 N N . PHE A 1 107 ? -8.881 -5.181 9.016 1.00 88.31 107 PHE A N 1
ATOM 857 C CA . PHE A 1 107 ? -9.461 -5.679 10.257 1.00 88.31 107 PHE A CA 1
ATOM 858 C C . PHE A 1 107 ? -10.832 -6.309 9.987 1.00 88.31 107 PHE A C 1
ATOM 860 O O . PHE A 1 107 ? -11.792 -5.623 9.635 1.00 88.31 107 PHE A O 1
ATOM 867 N N . ASP A 1 108 ? -10.939 -7.621 10.180 1.00 85.56 108 ASP A N 1
ATOM 868 C CA . ASP A 1 108 ? -12.205 -8.338 10.116 1.00 85.56 108 ASP A CA 1
ATOM 869 C C . ASP A 1 108 ? -12.904 -8.288 11.480 1.00 85.56 108 ASP A C 1
ATOM 871 O O . ASP A 1 108 ? -12.488 -8.910 12.464 1.00 85.56 108 ASP A O 1
ATOM 875 N N . GLU A 1 109 ? -14.024 -7.568 11.536 1.00 84.12 109 GLU A N 1
ATOM 876 C CA . GLU A 1 109 ? -14.820 -7.434 12.751 1.00 84.12 109 GLU A CA 1
ATOM 877 C C . GLU A 1 109 ? -15.440 -8.747 13.242 1.00 84.12 109 GLU A C 1
ATOM 879 O O . GLU A 1 109 ? -15.750 -8.839 14.436 1.00 84.12 109 GLU A O 1
ATOM 884 N N . ARG A 1 110 ? -15.645 -9.738 12.363 1.00 84.25 110 ARG A N 1
ATOM 885 C CA . ARG A 1 110 ? -16.262 -11.028 12.709 1.00 84.25 110 ARG A CA 1
ATOM 886 C C . ARG A 1 110 ? -15.283 -11.913 13.455 1.00 84.25 110 ARG A C 1
ATOM 888 O O . ARG A 1 110 ? -15.635 -12.505 14.472 1.00 84.25 110 ARG A O 1
ATOM 895 N N . THR A 1 111 ? -14.055 -11.989 12.953 1.00 85.75 111 THR A N 1
ATOM 896 C CA . THR A 1 111 ? -12.987 -12.796 13.554 1.00 85.75 111 THR A CA 1
ATOM 897 C C . THR A 1 111 ? -12.157 -12.016 14.573 1.00 85.75 111 THR A C 1
ATOM 899 O O . THR A 1 111 ? -11.401 -12.631 15.326 1.00 85.75 111 THR A O 1
ATOM 902 N N . LYS A 1 112 ? -12.327 -10.684 14.639 1.00 84.69 112 LYS A N 1
ATOM 903 C CA . LYS A 1 112 ? -11.539 -9.744 15.458 1.00 84.69 112 LYS A CA 1
ATOM 904 C C . LYS A 1 112 ? -10.038 -9.864 15.184 1.00 84.69 112 LYS A C 1
ATOM 906 O O . LYS A 1 112 ? -9.224 -9.807 16.105 1.00 84.69 112 LYS A O 1
ATOM 911 N N . ARG A 1 113 ? -9.675 -10.074 13.917 1.00 86.62 113 ARG A N 1
ATOM 912 C CA . ARG A 1 113 ? -8.295 -10.271 13.457 1.00 86.62 113 ARG A CA 1
ATOM 913 C C . ARG A 1 113 ? -8.045 -9.471 12.189 1.00 86.62 113 ARG A C 1
ATOM 915 O O . ARG A 1 113 ? -8.965 -9.249 11.410 1.00 86.62 113 ARG A O 1
ATOM 922 N N . CYS A 1 114 ? -6.795 -9.076 11.972 1.00 86.06 114 CYS A N 1
ATOM 923 C CA . CYS A 1 114 ? -6.383 -8.559 10.674 1.00 86.06 114 CYS A CA 1
ATOM 924 C C . CYS A 1 114 ? -6.181 -9.722 9.700 1.00 86.06 114 CYS A C 1
ATOM 926 O O . CYS A 1 114 ? -5.542 -10.716 10.052 1.00 86.06 114 CYS A O 1
ATOM 928 N N . VAL A 1 115 ? -6.721 -9.582 8.495 1.00 90.25 115 VAL A N 1
ATOM 929 C CA . VAL A 1 115 ? -6.484 -10.469 7.357 1.00 90.25 115 VAL A CA 1
ATOM 930 C C . VAL A 1 115 ? -5.667 -9.719 6.317 1.00 90.25 115 VAL A C 1
ATOM 932 O O . VAL A 1 115 ? -5.894 -8.531 6.091 1.00 90.25 115 VAL A O 1
ATOM 935 N N . LEU A 1 116 ? -4.701 -10.406 5.717 1.00 91.75 116 LEU A N 1
ATOM 936 C CA . LEU A 1 116 ? -3.910 -9.859 4.626 1.00 91.75 116 LEU A CA 1
ATOM 937 C C . LEU A 1 116 ? -4.559 -10.286 3.313 1.00 91.75 116 LEU A C 1
ATOM 939 O O . LEU A 1 116 ? -4.822 -11.470 3.092 1.00 91.75 116 LEU A O 1
ATOM 943 N N . LEU A 1 117 ? -4.884 -9.299 2.492 1.00 92.88 117 LEU A N 1
ATOM 944 C CA . LEU A 1 117 ? -5.505 -9.486 1.193 1.00 92.88 117 LEU A CA 1
ATOM 945 C C . LEU A 1 117 ? -4.513 -9.051 0.122 1.00 92.88 117 LEU A C 1
ATOM 947 O O . LEU A 1 117 ? -3.925 -7.983 0.258 1.00 92.88 117 LEU A O 1
ATOM 951 N N . GLU A 1 118 ? -4.379 -9.826 -0.948 1.00 94.25 118 GLU A N 1
ATOM 952 C CA . GLU A 1 118 ? -3.468 -9.568 -2.063 1.00 94.25 118 GLU A CA 1
ATOM 953 C C . GLU A 1 118 ? -4.241 -9.366 -3.373 1.00 94.25 118 GLU A C 1
ATOM 955 O O . GLU A 1 118 ? -5.220 -10.061 -3.669 1.00 94.25 118 GLU A O 1
ATOM 960 N N . LYS A 1 119 ? -3.781 -8.422 -4.194 1.00 93.19 119 LYS A N 1
ATOM 961 C CA . LYS A 1 119 ? -4.233 -8.235 -5.571 1.00 93.19 119 LYS A CA 1
ATOM 962 C C . LYS A 1 119 ? -3.058 -7.856 -6.458 1.00 93.19 119 LYS A C 1
ATOM 964 O O . LYS A 1 119 ? -2.271 -6.972 -6.141 1.00 93.19 119 LYS A O 1
ATOM 969 N N . ILE A 1 120 ? -3.001 -8.475 -7.629 1.00 92.12 120 ILE A N 1
ATOM 970 C CA . ILE A 1 120 ? -2.058 -8.095 -8.676 1.00 92.12 120 ILE A CA 1
ATOM 971 C C . ILE A 1 120 ? -2.632 -6.911 -9.452 1.00 92.12 120 ILE A C 1
ATOM 973 O O . ILE A 1 120 ? -3.715 -7.012 -10.032 1.00 92.12 120 ILE A O 1
ATOM 977 N N . VAL A 1 121 ? -1.886 -5.814 -9.493 1.00 91.94 121 VAL A N 1
ATOM 978 C CA . VAL A 1 121 ? -2.288 -4.540 -10.107 1.00 91.94 121 VAL A CA 1
ATOM 979 C C . VAL A 1 121 ? -1.214 -4.041 -11.068 1.00 91.94 121 VAL A C 1
ATOM 981 O O . VAL A 1 121 ? -0.079 -4.514 -11.019 1.00 91.94 121 VAL A O 1
ATOM 984 N N . ASP A 1 122 ? -1.560 -3.131 -11.979 1.00 91.25 122 ASP A N 1
ATOM 985 C CA . ASP A 1 122 ? -0.538 -2.311 -12.653 1.00 91.25 122 ASP A CA 1
ATOM 986 C C . ASP A 1 122 ? -0.144 -1.054 -11.865 1.00 91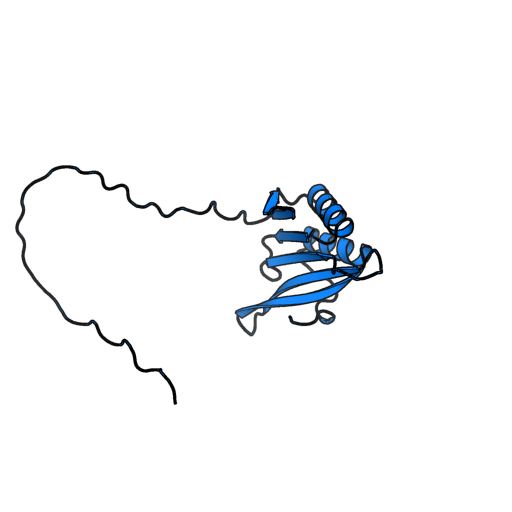.25 122 ASP A C 1
ATOM 988 O O . ASP A 1 122 ? -0.651 -0.792 -10.776 1.00 91.25 122 ASP A O 1
ATOM 992 N N . ASP A 1 123 ? 0.814 -0.304 -12.405 1.00 89.56 123 ASP A N 1
ATOM 993 C CA . ASP A 1 123 ? 1.433 0.861 -11.768 1.00 89.56 123 ASP A CA 1
ATOM 994 C C . ASP A 1 123 ? 0.422 1.969 -11.479 1.00 89.56 123 ASP A C 1
ATOM 996 O O . ASP A 1 123 ? 0.454 2.575 -10.405 1.00 89.56 123 ASP A O 1
ATOM 1000 N N . ASP A 1 124 ? -0.486 2.220 -12.422 1.00 91.38 124 ASP A N 1
ATOM 1001 C CA . ASP A 1 124 ? -1.510 3.254 -12.298 1.00 91.38 124 ASP A CA 1
ATOM 1002 C C . ASP A 1 124 ? -2.544 2.849 -11.244 1.00 91.38 124 ASP A C 1
ATOM 1004 O O . ASP A 1 124 ? -2.900 3.648 -10.371 1.00 91.38 124 ASP A O 1
ATOM 1008 N N . GLU A 1 125 ? -2.982 1.587 -11.271 1.00 93.62 125 GLU A N 1
ATOM 1009 C CA . GLU A 1 125 ? -3.851 1.012 -10.246 1.00 93.62 125 GLU A CA 1
ATOM 1010 C C . GLU A 1 125 ? -3.197 1.045 -8.855 1.00 93.62 125 GLU A C 1
ATOM 1012 O O . GLU A 1 125 ? -3.853 1.407 -7.873 1.00 93.62 125 GLU A O 1
ATOM 1017 N N . CYS A 1 126 ? -1.902 0.729 -8.760 1.00 93.00 126 CYS A N 1
ATOM 1018 C CA . CYS A 1 126 ? -1.149 0.767 -7.510 1.00 93.00 126 CYS A CA 1
ATOM 1019 C C . CYS A 1 126 ? -1.055 2.195 -6.958 1.00 93.00 126 CYS A C 1
ATOM 1021 O O . CYS A 1 126 ? -1.416 2.441 -5.804 1.00 93.00 126 CYS A O 1
ATOM 1023 N N . ARG A 1 127 ? -0.653 3.171 -7.784 1.00 93.56 127 ARG A N 1
ATOM 1024 C CA . ARG A 1 127 ? -0.612 4.589 -7.385 1.00 93.56 127 ARG A CA 1
ATOM 1025 C C . ARG A 1 127 ? -1.981 5.082 -6.934 1.00 93.56 127 ARG A C 1
ATOM 1027 O O . ARG A 1 127 ? -2.077 5.756 -5.908 1.00 93.56 127 ARG A O 1
ATOM 1034 N N . ALA A 1 128 ? -3.043 4.733 -7.661 1.00 94.81 128 ALA A N 1
ATOM 1035 C CA . ALA A 1 128 ? -4.405 5.116 -7.308 1.00 94.81 128 ALA A CA 1
ATOM 1036 C C . ALA A 1 128 ? -4.847 4.513 -5.964 1.00 94.81 128 ALA A C 1
ATOM 1038 O O . ALA A 1 128 ? -5.479 5.207 -5.164 1.00 94.81 128 ALA A O 1
ATOM 1039 N N . ALA A 1 129 ? -4.490 3.255 -5.686 1.00 94.94 129 ALA A N 1
ATOM 1040 C CA . ALA A 1 129 ? -4.776 2.610 -4.408 1.00 94.94 129 ALA A CA 1
ATOM 1041 C C . ALA A 1 129 ? -4.037 3.291 -3.247 1.00 94.94 129 ALA A C 1
ATOM 1043 O O . ALA A 1 129 ? -4.663 3.629 -2.239 1.00 94.94 129 ALA A O 1
ATOM 1044 N N . PHE A 1 130 ? -2.740 3.574 -3.411 1.00 95.69 130 PHE A N 1
ATOM 1045 C CA . PHE A 1 130 ? -1.957 4.302 -2.411 1.00 95.69 130 PHE A CA 1
ATOM 1046 C C . PHE A 1 130 ? -2.493 5.708 -2.169 1.00 95.69 130 PHE A C 1
ATOM 1048 O O . PHE A 1 130 ? -2.615 6.127 -1.019 1.00 95.69 130 PHE A O 1
ATOM 1055 N N . ARG A 1 131 ? -2.876 6.424 -3.231 1.00 96.06 131 ARG A N 1
ATOM 1056 C CA . ARG A 1 131 ? -3.469 7.760 -3.122 1.00 96.06 131 ARG A CA 1
ATOM 1057 C C . ARG A 1 131 ? -4.783 7.731 -2.348 1.00 96.06 131 ARG A C 1
ATOM 1059 O O . ARG A 1 131 ? -4.973 8.530 -1.435 1.00 96.06 131 ARG A O 1
ATOM 1066 N N . LEU A 1 132 ? -5.673 6.793 -2.674 1.00 95.25 132 LEU A N 1
ATOM 1067 C CA . LEU A 1 132 ? -6.966 6.665 -2.004 1.00 95.25 132 LEU A CA 1
ATOM 1068 C C . LEU A 1 132 ? -6.809 6.314 -0.520 1.00 95.25 132 LEU A C 1
ATOM 1070 O O . LEU A 1 132 ? -7.513 6.879 0.326 1.00 95.25 132 LEU A O 1
ATOM 1074 N N . TYR A 1 133 ? -5.880 5.412 -0.202 1.00 95.06 133 TYR A N 1
ATOM 1075 C CA . TYR A 1 133 ? -5.566 5.063 1.177 1.00 95.06 133 TYR A CA 1
ATOM 1076 C C . TYR A 1 133 ? -4.979 6.258 1.931 1.00 95.06 133 TYR A C 1
ATOM 1078 O O . TYR A 1 133 ? -5.428 6.555 3.035 1.00 95.06 133 TYR A O 1
ATOM 1086 N N . PHE A 1 134 ? -4.062 7.000 1.306 1.00 94.12 134 PHE A N 1
ATOM 1087 C CA . PHE A 1 134 ? -3.463 8.204 1.876 1.00 94.12 134 PHE A CA 1
ATOM 1088 C C . PHE A 1 134 ? -4.495 9.285 2.219 1.00 94.12 134 PHE A C 1
ATOM 1090 O O . PHE A 1 134 ? -4.430 9.901 3.279 1.00 94.12 134 PHE A O 1
ATOM 1097 N N . GLU A 1 135 ? -5.456 9.520 1.327 1.00 93.56 135 GLU A N 1
ATOM 1098 C CA . GLU A 1 135 ? -6.447 10.588 1.490 1.00 93.56 135 GLU A CA 1
ATOM 1099 C C . GLU A 1 135 ? -7.619 10.200 2.397 1.00 93.56 135 GLU A C 1
ATOM 1101 O O . GLU A 1 135 ? -8.225 11.066 3.030 1.00 93.56 135 GLU A O 1
ATOM 1106 N N . SER A 1 136 ? -7.994 8.918 2.425 1.00 91.31 136 SER A N 1
ATOM 1107 C CA . SER A 1 136 ? -9.282 8.499 2.994 1.00 91.31 136 SER A CA 1
ATOM 1108 C C . SER A 1 136 ? -9.258 7.221 3.829 1.00 91.31 136 SER A C 1
ATOM 1110 O O . SER A 1 136 ? -10.291 6.865 4.400 1.00 91.31 136 SER A O 1
ATOM 1112 N N . GLY A 1 137 ? -8.126 6.516 3.896 1.00 89.81 137 GLY A N 1
ATOM 1113 C CA . GLY A 1 137 ? -8.012 5.235 4.595 1.00 89.81 137 GLY A CA 1
ATOM 1114 C C . GLY A 1 137 ? -8.807 4.105 3.954 1.00 89.81 137 GLY A C 1
ATOM 1115 O O . GLY A 1 137 ? -9.206 3.164 4.639 1.00 89.81 137 GLY A O 1
ATOM 1116 N N . LYS A 1 138 ? -9.092 4.215 2.652 1.00 91.44 138 LYS A N 1
ATOM 1117 C CA . LYS A 1 138 ? -9.860 3.232 1.883 1.00 91.44 138 LYS A CA 1
ATOM 1118 C C . LYS A 1 138 ? -9.003 2.603 0.798 1.00 91.44 138 LYS A C 1
ATOM 1120 O O . LYS A 1 138 ? -8.156 3.260 0.207 1.00 91.44 138 LYS A O 1
ATOM 1125 N N . VAL A 1 139 ? -9.313 1.353 0.484 1.00 89.56 139 VAL A N 1
ATOM 1126 C CA . VAL A 1 139 ? -8.813 0.643 -0.695 1.00 89.56 139 VAL A CA 1
ATOM 1127 C C . VAL A 1 139 ? -10.026 0.302 -1.554 1.00 89.56 139 VAL A C 1
ATOM 1129 O O . VAL A 1 139 ? -11.058 -0.132 -1.037 1.00 89.56 139 VAL A O 1
ATOM 1132 N N . ARG A 1 140 ? -9.946 0.588 -2.855 1.00 88.38 140 ARG A N 1
ATOM 1133 C CA . ARG A 1 140 ? -11.038 0.324 -3.799 1.00 88.38 140 ARG A CA 1
ATOM 1134 C C . ARG A 1 140 ? -11.046 -1.165 -4.173 1.00 88.38 140 ARG A C 1
ATOM 1136 O O . ARG A 1 140 ? -9.984 -1.767 -4.280 1.00 88.38 140 ARG A O 1
ATOM 1143 N N . ASP A 1 141 ? -12.239 -1.720 -4.388 1.00 86.44 141 ASP A N 1
ATOM 1144 C CA . ASP A 1 141 ? -12.458 -3.096 -4.860 1.00 86.44 141 ASP A CA 1
ATOM 1145 C C . ASP A 1 141 ? -11.781 -4.166 -3.983 1.00 86.44 141 ASP A C 1
ATOM 1147 O O . ASP A 1 141 ? -11.161 -5.094 -4.497 1.00 86.44 141 ASP A O 1
ATOM 1151 N N . LEU A 1 142 ? -11.870 -4.035 -2.650 1.00 85.75 142 LEU A N 1
ATOM 1152 C CA . LEU A 1 142 ? -11.324 -5.020 -1.697 1.00 85.75 142 LEU A CA 1
ATOM 1153 C C . LEU A 1 142 ? -11.883 -6.438 -1.906 1.00 85.75 142 LEU A C 1
ATOM 1155 O O . LEU A 1 142 ? -11.218 -7.416 -1.590 1.00 85.75 142 LEU A O 1
ATOM 1159 N N . ASP A 1 143 ? -13.087 -6.557 -2.456 1.00 86.12 143 ASP A N 1
ATOM 1160 C CA . ASP A 1 143 ? -13.725 -7.816 -2.844 1.00 86.12 143 ASP A CA 1
ATOM 1161 C C . ASP A 1 143 ? -13.037 -8.517 -4.028 1.00 86.12 143 ASP A C 1
ATOM 1163 O O . ASP A 1 143 ? -13.210 -9.721 -4.207 1.00 86.12 143 ASP A O 1
ATOM 1167 N N . ALA A 1 144 ? -12.231 -7.792 -4.808 1.00 87.69 144 ALA A N 1
ATOM 1168 C CA . ALA A 1 144 ? -11.401 -8.356 -5.869 1.00 87.69 144 ALA A CA 1
ATOM 1169 C C . ALA A 1 144 ? -10.038 -8.870 -5.367 1.00 87.69 144 ALA A C 1
ATOM 1171 O O . ALA A 1 144 ? -9.272 -9.419 -6.161 1.00 87.69 144 ALA A O 1
ATOM 1172 N N . PHE A 1 145 ? -9.711 -8.672 -4.086 1.00 90.69 145 PHE A N 1
ATOM 1173 C CA . PHE A 1 145 ? -8.487 -9.198 -3.493 1.00 90.69 145 PHE A CA 1
ATOM 1174 C C . PHE A 1 145 ? -8.697 -10.645 -3.046 1.00 90.69 145 PHE A C 1
ATOM 1176 O O . PHE A 1 145 ? -9.778 -11.039 -2.605 1.00 90.69 145 PHE A O 1
ATOM 1183 N N . SER A 1 146 ? -7.636 -11.438 -3.137 1.00 88.25 146 SER A N 1
ATOM 1184 C CA . SER A 1 146 ? -7.614 -12.810 -2.640 1.00 88.25 146 SER A CA 1
ATOM 1185 C C . SER A 1 146 ? -6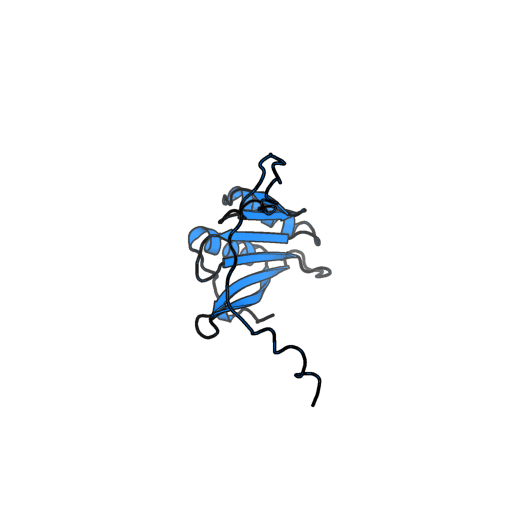.980 -12.852 -1.249 1.00 88.25 146 SER A C 1
ATOM 1187 O O . SER A 1 146 ? -6.020 -12.124 -1.002 1.00 88.25 146 SER A O 1
ATOM 1189 N N . PRO A 1 147 ? -7.493 -13.671 -0.317 1.00 86.50 147 PRO A N 1
ATOM 1190 C CA . PRO A 1 147 ? -6.798 -13.909 0.941 1.00 86.50 147 PRO A CA 1
ATOM 1191 C C . PRO A 1 147 ? -5.467 -14.620 0.673 1.00 86.50 147 PRO A C 1
ATOM 1193 O O . PRO A 1 147 ? -5.424 -15.531 -0.159 1.00 86.50 147 PRO A O 1
ATOM 1196 N N . MET A 1 148 ? -4.417 -14.206 1.386 1.00 77.81 148 MET A N 1
ATOM 1197 C CA . MET A 1 148 ? -3.123 -14.902 1.400 1.00 77.81 148 MET A CA 1
ATOM 1198 C C . MET A 1 148 ? -3.132 -16.141 2.298 1.00 77.81 148 MET A C 1
ATOM 1200 O O . MET A 1 148 ? -3.822 -16.121 3.347 1.00 77.81 148 MET A O 1
#

Secondary structure (DSSP, 8-state):
----------------------------------------S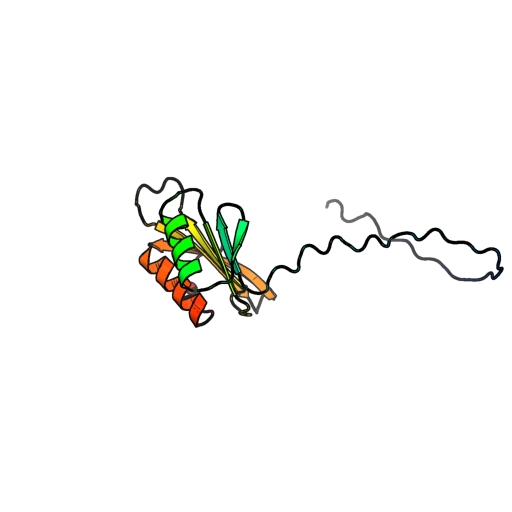SEEEEGGGEEE---HHHHHHHHHHHHH-TT-EEEEE---SS--EEEEEEPTT-SSTTEEEEEEEEEETTTTEEEEEEEEEEHHHHHHHHHHHHHHS--TTGGGPEE-

Sequence (148 aa):
MGLFDRLKACFFDKDNGDAEQLKQAATTPNPTAFSMPERPDRFVEGPNDFRADPTWETVEWYLEKALSHDDEHVILQLSYPNIPFIQAARIPGWDKRGKMSLEASVFDERTKRCVLLEKIVDDDECRAAFRLYFESGKVRDLDAFSPM

pLDDT: mean 74.44, std 22.44, range [30.64, 96.06]

Radius of gyration: 24.45 Å; chains: 1; bounding box: 40×52×79 Å